Protein AF-A0A8J7KTR9-F1 (afdb_monomer_lite)

Organism: NCBI:txid619741

Secondary structure (DSSP, 8-state):
-EEEEES-TTS-EEEEEE-S-SSGGGT-TT--SSEEEEEEEE---TTS--GGGTEEEEEEEHHHHHHHHHHHHHHTTSSSEEEEEE-STT-EEEEEE-TTSBEEEEEEEEE-SSS-EEEEEE--SSS---BGGGHHHHHHHHHHHHHHHSPP----

Structure (mmCIF, N/CA/C/O backbone):
data_AF-A0A8J7KTR9-F1
#
_entry.id   AF-A0A8J7KTR9-F1
#
loop_
_atom_site.group_PDB
_atom_site.id
_atom_site.type_symbol
_atom_site.label_atom_id
_atom_site.label_alt_id
_atom_site.label_comp_id
_atom_site.label_asym_id
_atom_site.label_entity_id
_atom_site.label_seq_id
_atom_site.pdbx_PDB_ins_code
_atom_site.Cartn_x
_atom_site.Cartn_y
_atom_site.Cartn_z
_atom_site.occupancy
_atom_site.B_iso_or_equiv
_atom_site.auth_seq_id
_atom_site.auth_comp_id
_atom_site.auth_asym_id
_atom_site.auth_atom_id
_atom_site.pdbx_PDB_model_num
ATOM 1 N N . MET A 1 1 ? 7.631 -12.276 -7.255 1.00 67.62 1 MET A N 1
ATOM 2 C CA . MET A 1 1 ? 6.681 -11.212 -6.878 1.00 67.62 1 MET A CA 1
ATOM 3 C C . MET A 1 1 ? 5.933 -11.699 -5.660 1.00 67.62 1 MET A C 1
ATOM 5 O O . MET A 1 1 ? 5.382 -12.793 -5.713 1.00 67.62 1 MET A O 1
ATOM 9 N N . ARG A 1 2 ? 5.924 -10.912 -4.585 1.00 75.88 2 ARG A N 1
ATOM 10 C CA . ARG A 1 2 ? 5.206 -11.233 -3.352 1.00 75.88 2 ARG A CA 1
ATOM 11 C C . ARG A 1 2 ? 4.035 -10.277 -3.211 1.00 75.88 2 ARG A C 1
ATOM 13 O O . ARG A 1 2 ? 4.216 -9.064 -3.295 1.00 75.88 2 ARG A O 1
ATOM 20 N N . ARG A 1 3 ? 2.843 -10.839 -3.016 1.00 78.81 3 ARG A N 1
ATOM 21 C CA . ARG A 1 3 ? 1.599 -10.091 -2.821 1.00 78.81 3 ARG A CA 1
ATOM 22 C C . ARG A 1 3 ? 1.362 -9.889 -1.326 1.00 78.81 3 ARG A C 1
ATOM 24 O O . ARG A 1 3 ? 1.307 -10.856 -0.572 1.00 78.81 3 ARG A O 1
ATOM 31 N N . VAL A 1 4 ? 1.240 -8.636 -0.914 1.00 76.69 4 VAL A N 1
ATOM 32 C CA . VAL A 1 4 ? 0.762 -8.204 0.399 1.00 76.69 4 VAL A CA 1
ATOM 33 C C . VAL A 1 4 ? -0.675 -7.746 0.200 1.00 76.69 4 VAL A C 1
ATOM 35 O O . VAL A 1 4 ? -0.936 -6.807 -0.547 1.00 76.69 4 VAL A O 1
ATOM 38 N N . VAL A 1 5 ? -1.619 -8.450 0.809 1.00 74.25 5 VAL A N 1
ATOM 39 C CA . VAL A 1 5 ? -3.041 -8.138 0.665 1.00 74.25 5 VAL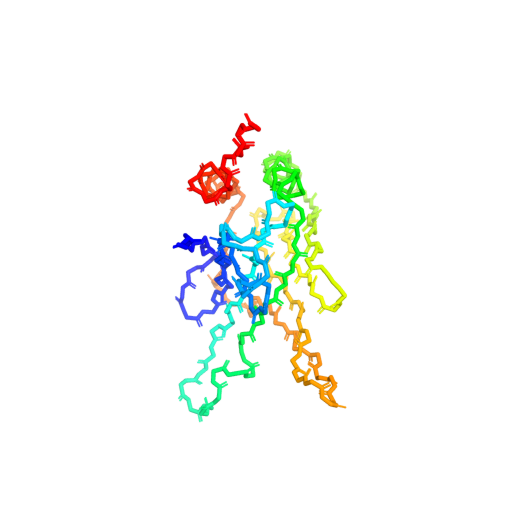 A CA 1
ATOM 40 C C . VAL A 1 5 ? -3.453 -7.213 1.800 1.00 74.25 5 VAL A C 1
ATOM 42 O O . VAL A 1 5 ? -3.297 -7.554 2.971 1.00 74.25 5 VAL A O 1
ATOM 45 N N . PHE A 1 6 ? -3.972 -6.044 1.446 1.00 68.50 6 PHE A N 1
ATOM 46 C CA . PHE A 1 6 ? -4.619 -5.142 2.383 1.00 68.50 6 PHE A CA 1
ATOM 47 C C . PHE A 1 6 ? -6.111 -5.499 2.419 1.00 68.50 6 PHE A C 1
ATOM 49 O O . PHE A 1 6 ? -6.853 -5.152 1.499 1.00 68.50 6 PHE A O 1
ATOM 56 N N . PHE A 1 7 ? -6.503 -6.182 3.504 1.00 65.75 7 PHE A N 1
ATOM 57 C CA . PHE A 1 7 ? -7.864 -6.636 3.853 1.00 65.75 7 PHE A CA 1
ATOM 58 C C . PHE A 1 7 ? -8.435 -7.773 2.987 1.00 65.75 7 PHE A C 1
ATOM 60 O O . PHE A 1 7 ? -8.054 -7.938 1.831 1.00 65.75 7 PHE A O 1
ATOM 67 N N . GLU A 1 8 ? -9.303 -8.608 3.571 1.00 50.78 8 GLU A N 1
ATOM 68 C CA . GLU A 1 8 ? -9.748 -9.862 2.945 1.00 50.78 8 GLU A CA 1
ATOM 69 C C . GLU A 1 8 ? -10.608 -9.656 1.672 1.00 50.78 8 GLU A C 1
ATOM 71 O O . GLU A 1 8 ? -11.410 -8.717 1.602 1.00 50.78 8 GLU A O 1
ATOM 76 N N . PRO A 1 9 ? -10.477 -10.551 0.670 1.00 51.34 9 PRO A N 1
ATOM 77 C CA . PRO A 1 9 ? -11.342 -10.610 -0.516 1.00 51.34 9 PRO A CA 1
ATOM 78 C C . PRO A 1 9 ? -12.835 -10.745 -0.154 1.00 51.34 9 PRO A C 1
ATOM 80 O O . PRO A 1 9 ? -13.148 -11.393 0.847 1.00 51.34 9 PRO A O 1
ATOM 83 N N . PRO A 1 10 ? -13.780 -10.202 -0.955 1.00 52.19 10 PRO A N 1
ATOM 84 C CA . PRO A 1 10 ? -13.618 -9.775 -2.349 1.00 52.19 10 PRO A CA 1
ATOM 85 C C . PRO A 1 10 ? -13.491 -8.249 -2.574 1.00 52.19 10 PRO A C 1
ATOM 87 O O . PRO A 1 10 ? -13.792 -7.755 -3.660 1.00 52.19 10 PRO A O 1
ATOM 90 N N . TYR A 1 11 ? -13.106 -7.474 -1.552 1.00 55.72 11 TYR A N 1
ATOM 91 C CA . TYR A 1 11 ? -13.073 -5.997 -1.606 1.00 55.72 11 TYR A CA 1
ATOM 92 C C . TYR A 1 11 ? -11.712 -5.398 -1.216 1.00 55.72 11 TYR A C 1
ATOM 94 O O . TYR A 1 11 ? -11.622 -4.220 -0.856 1.00 55.72 11 TYR A O 1
ATOM 102 N N . GLY A 1 12 ? -10.664 -6.222 -1.247 1.00 64.31 12 GLY A N 1
ATOM 103 C CA . GLY A 1 12 ? -9.321 -5.855 -0.812 1.00 64.31 12 GLY A CA 1
ATOM 104 C C . GLY A 1 12 ? -8.525 -5.075 -1.859 1.00 64.31 12 GLY A C 1
ATOM 105 O O . GLY A 1 12 ? -8.842 -5.062 -3.051 1.00 64.31 12 GLY A O 1
ATOM 106 N N . ILE A 1 13 ? -7.439 -4.456 -1.393 1.00 73.44 13 ILE A N 1
ATOM 107 C CA . ILE A 1 13 ? -6.397 -3.880 -2.248 1.00 73.44 13 ILE A CA 1
ATOM 108 C C . ILE A 1 13 ? -5.189 -4.815 -2.176 1.00 73.44 13 ILE A C 1
ATOM 110 O O . ILE A 1 13 ? -4.542 -4.955 -1.137 1.00 73.44 13 ILE A O 1
ATOM 114 N N . GLY A 1 14 ? -4.877 -5.492 -3.279 1.00 77.44 14 GLY A N 1
ATOM 115 C CA . GLY A 1 14 ? -3.675 -6.315 -3.370 1.00 77.44 14 GLY A CA 1
ATOM 116 C C . GLY A 1 14 ? -2.481 -5.461 -3.767 1.00 77.44 14 GLY A C 1
ATOM 117 O O . GLY A 1 14 ? -2.511 -4.890 -4.845 1.00 77.44 14 GLY A O 1
ATOM 118 N N . LEU A 1 15 ? -1.427 -5.407 -2.950 1.00 80.50 15 LEU A N 1
ATOM 119 C CA . LEU A 1 15 ? -0.157 -4.767 -3.298 1.00 80.50 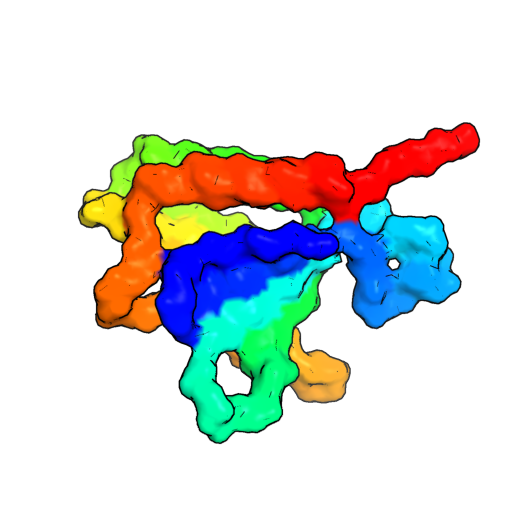15 LEU A CA 1
ATOM 120 C C . LEU A 1 15 ? 0.893 -5.834 -3.588 1.00 80.50 15 LEU A C 1
ATOM 122 O O . LEU A 1 15 ? 1.344 -6.537 -2.686 1.00 80.50 15 LEU A O 1
ATOM 126 N N . ALA A 1 16 ? 1.337 -5.943 -4.828 1.00 83.12 16 ALA A N 1
ATOM 127 C CA . ALA A 1 16 ? 2.438 -6.816 -5.180 1.00 83.12 16 ALA A CA 1
ATOM 128 C C . ALA A 1 16 ? 3.731 -6.029 -5.364 1.00 83.12 16 ALA A C 1
ATOM 130 O O . ALA A 1 16 ? 3.771 -5.048 -6.101 1.00 83.12 16 ALA A O 1
ATOM 131 N N . VAL A 1 17 ? 4.790 -6.486 -4.696 1.00 84.31 17 VAL A N 1
ATOM 132 C CA . VAL A 1 17 ? 6.124 -5.887 -4.774 1.00 84.31 17 VAL A CA 1
ATOM 133 C C . VAL A 1 17 ? 7.022 -6.815 -5.583 1.00 84.31 17 VAL A C 1
ATOM 135 O O . VAL A 1 17 ? 7.114 -8.017 -5.306 1.00 84.31 17 VAL A O 1
ATOM 138 N N . ALA A 1 18 ? 7.694 -6.265 -6.587 1.00 81.69 18 ALA A N 1
ATOM 139 C CA . ALA A 1 18 ? 8.666 -6.979 -7.403 1.00 81.69 18 ALA A CA 1
ATOM 140 C C . ALA A 1 18 ? 9.840 -6.073 -7.793 1.00 81.69 18 ALA A C 1
ATOM 142 O O . ALA A 1 18 ? 9.737 -4.847 -7.759 1.00 81.69 18 ALA A O 1
ATOM 143 N N . ALA A 1 19 ? 10.952 -6.695 -8.177 1.00 72.12 19 ALA A N 1
ATOM 144 C CA . ALA A 1 19 ? 11.969 -6.058 -9.006 1.00 72.12 19 ALA A CA 1
ATOM 145 C C . ALA A 1 19 ? 11.706 -6.376 -10.480 1.00 72.12 19 ALA A C 1
ATOM 147 O O . ALA A 1 19 ? 11.029 -7.358 -10.791 1.00 72.12 19 ALA A O 1
ATOM 148 N N . GLY A 1 20 ? 12.291 -5.590 -11.382 1.00 59.56 20 GLY A N 1
ATOM 149 C CA . GLY A 1 20 ?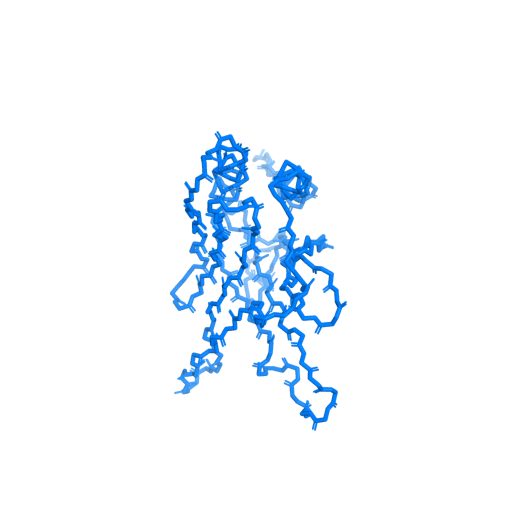 12.196 -5.853 -12.818 1.00 59.56 20 GLY A CA 1
ATOM 150 C C . GLY A 1 20 ? 11.088 -5.075 -13.507 1.00 59.56 20 GLY A C 1
ATOM 151 O O . GLY A 1 20 ? 10.143 -4.623 -12.884 1.00 59.56 20 GLY A O 1
ATOM 152 N N . SER A 1 21 ? 11.243 -4.876 -14.814 1.00 52.53 21 SER A N 1
ATOM 153 C CA . SER A 1 21 ? 10.629 -3.747 -15.497 1.00 52.53 21 SER A CA 1
ATOM 154 C C . SER A 1 21 ? 9.273 -4.027 -16.155 1.00 52.53 21 SER A C 1
ATOM 156 O O . SER A 1 21 ? 9.114 -5.067 -16.789 1.00 52.53 21 SER A O 1
ATOM 158 N N . GLY A 1 22 ? 8.406 -3.014 -16.234 1.00 49.56 22 GLY A N 1
ATOM 159 C CA . GLY A 1 22 ? 7.409 -2.933 -17.309 1.00 49.56 22 GLY A CA 1
ATOM 160 C C . GLY A 1 22 ? 7.989 -2.518 -18.679 1.00 49.56 22 GLY A C 1
ATOM 161 O O . GLY A 1 22 ? 7.326 -2.733 -19.688 1.00 49.56 22 GLY A O 1
ATOM 162 N N . ARG A 1 23 ? 9.207 -1.936 -18.741 1.00 44.94 23 ARG A N 1
ATOM 163 C CA . ARG A 1 23 ? 9.911 -1.523 -19.987 1.00 44.94 23 ARG A CA 1
ATOM 164 C C . ARG A 1 23 ? 11.464 -1.579 -19.959 1.00 44.94 23 ARG A C 1
ATOM 166 O O . ARG A 1 23 ? 12.049 -1.860 -20.994 1.00 44.94 23 ARG A O 1
ATOM 173 N N . SER A 1 24 ? 12.139 -1.361 -18.825 1.00 49.62 24 SER A N 1
ATOM 174 C CA . SER A 1 24 ? 13.617 -1.361 -18.668 1.00 49.62 24 SER A CA 1
ATOM 175 C C . SER A 1 24 ? 14.375 -2.713 -18.679 1.00 49.62 24 SER A C 1
ATOM 177 O O . SER A 1 24 ? 15.589 -2.716 -18.514 1.00 49.62 24 SER A O 1
ATOM 179 N N . TRP A 1 25 ? 13.736 -3.867 -18.891 1.00 43.84 25 TRP A N 1
ATOM 180 C CA . TRP A 1 25 ? 14.388 -5.190 -18.842 1.00 43.84 25 TRP A CA 1
ATOM 181 C C . TRP A 1 25 ? 15.287 -5.427 -20.053 1.00 43.84 25 TRP A C 1
ATOM 183 O O . TRP A 1 25 ? 16.276 -6.146 -19.949 1.00 43.84 25 TRP A O 1
ATOM 193 N N . MET A 1 26 ? 14.955 -4.793 -21.182 1.00 45.28 26 MET A N 1
ATOM 194 C CA . MET A 1 26 ? 15.782 -4.823 -22.387 1.00 45.28 26 MET A CA 1
ATOM 195 C C . MET A 1 26 ? 17.060 -3.987 -22.228 1.00 45.28 26 MET A C 1
ATOM 197 O O . MET A 1 26 ? 18.043 -4.263 -22.904 1.00 45.28 26 MET A O 1
ATOM 201 N N . GLU A 1 27 ? 17.067 -3.002 -21.323 1.00 52.81 27 GLU A N 1
ATOM 202 C CA . GLU A 1 27 ? 18.215 -2.113 -21.085 1.00 52.81 27 GLU A CA 1
ATOM 203 C C . GLU A 1 27 ? 19.012 -2.488 -19.822 1.00 52.81 27 GLU A C 1
ATOM 205 O O . GLU A 1 27 ? 20.188 -2.148 -19.714 1.00 52.81 27 GLU A O 1
ATOM 210 N N . GLN A 1 28 ? 18.400 -3.203 -18.868 1.00 55.62 28 GLN A N 1
ATOM 211 C CA . GLN A 1 28 ? 19.030 -3.639 -17.618 1.00 55.62 28 GLN A CA 1
ATOM 212 C C . GLN A 1 28 ? 18.697 -5.110 -17.310 1.00 55.62 28 GLN A C 1
ATOM 214 O O . GLN A 1 28 ? 17.662 -5.396 -16.689 1.00 55.62 28 GLN A O 1
ATOM 219 N N . PRO A 1 29 ? 19.574 -6.061 -17.689 1.00 51.19 29 PRO A N 1
ATOM 220 C CA . PRO A 1 29 ? 19.457 -7.444 -17.248 1.00 51.19 29 PRO A CA 1
ATOM 221 C C . PRO A 1 29 ? 19.634 -7.499 -15.721 1.00 51.19 29 PRO A C 1
ATOM 223 O O . PRO A 1 29 ? 20.734 -7.346 -15.201 1.00 51.19 29 PRO A O 1
ATOM 226 N N . GLY A 1 30 ? 18.519 -7.645 -14.998 1.00 56.84 30 GLY A N 1
ATOM 227 C CA . GLY A 1 30 ? 18.453 -7.576 -13.530 1.00 56.84 30 GLY A CA 1
ATOM 228 C C . GLY A 1 30 ? 17.340 -6.672 -12.983 1.00 56.84 30 GLY A C 1
ATOM 229 O O . GLY A 1 30 ? 16.983 -6.791 -11.811 1.00 56.84 30 GLY A O 1
ATOM 230 N N . GLY A 1 31 ? 16.737 -5.830 -13.831 1.00 63.19 31 GLY A N 1
ATOM 231 C CA . GLY A 1 31 ? 15.689 -4.890 -13.429 1.00 63.19 31 GLY A CA 1
ATOM 232 C C . GLY A 1 31 ? 16.225 -3.595 -12.823 1.00 63.19 31 GLY A C 1
ATOM 233 O O . GLY A 1 31 ? 17.424 -3.450 -12.623 1.00 63.19 31 GLY A O 1
ATOM 234 N N . ASP A 1 32 ? 15.322 -2.658 -12.519 1.00 69.06 32 ASP A N 1
ATOM 235 C CA . ASP A 1 32 ? 15.678 -1.392 -11.869 1.00 69.06 32 ASP A CA 1
ATOM 236 C C . ASP A 1 32 ? 16.168 -1.649 -10.420 1.00 69.06 32 ASP A C 1
ATOM 238 O O . ASP A 1 32 ? 15.379 -2.069 -9.565 1.00 69.06 32 ASP A O 1
ATOM 242 N N . PRO A 1 33 ? 17.456 -1.411 -10.096 1.00 72.00 33 PRO A N 1
ATOM 243 C CA . PRO A 1 33 ? 17.979 -1.639 -8.748 1.00 72.00 33 PRO A CA 1
ATOM 244 C C . PRO A 1 33 ? 17.556 -0.544 -7.756 1.00 72.00 33 PRO A C 1
ATOM 246 O O . PRO A 1 33 ? 17.747 -0.685 -6.544 1.00 72.00 33 PRO A O 1
ATOM 249 N N . VAL A 1 34 ? 17.012 0.566 -8.254 1.00 80.94 34 VAL A N 1
ATOM 250 C CA . VAL A 1 34 ? 16.655 1.760 -7.486 1.00 80.94 34 VAL A CA 1
ATOM 251 C C . VAL A 1 34 ? 15.191 1.718 -7.061 1.00 80.94 34 VAL A C 1
ATOM 253 O O . VAL A 1 34 ? 14.884 2.062 -5.911 1.00 80.94 34 VAL A O 1
ATOM 256 N N . HIS A 1 35 ? 14.306 1.258 -7.946 1.00 83.94 35 HIS A N 1
ATOM 257 C CA . HIS A 1 35 ? 12.867 1.231 -7.703 1.00 83.94 35 HIS A CA 1
ATOM 258 C C . HIS A 1 35 ? 12.305 -0.186 -7.576 1.00 83.94 35 HIS A C 1
ATOM 260 O O . HIS A 1 35 ? 12.681 -1.114 -8.285 1.00 83.94 35 HIS A O 1
ATOM 266 N N . ALA A 1 36 ? 11.359 -0.329 -6.659 1.00 84.19 36 ALA A N 1
ATOM 267 C CA . ALA A 1 36 ? 10.428 -1.432 -6.617 1.00 84.19 36 ALA A CA 1
ATOM 268 C C . ALA A 1 36 ? 9.236 -1.134 -7.525 1.00 84.19 36 ALA A C 1
ATOM 270 O O . ALA A 1 36 ? 8.782 0.008 -7.645 1.00 84.19 36 ALA A O 1
ATOM 271 N N . HIS A 1 37 ? 8.701 -2.195 -8.104 1.00 83.19 37 HIS A N 1
ATOM 272 C CA . HIS A 1 37 ? 7.495 -2.169 -8.904 1.00 83.19 37 HIS A CA 1
ATOM 273 C C . HIS A 1 37 ? 6.328 -2.548 -8.014 1.00 83.19 37 HIS A C 1
ATOM 275 O O . HIS A 1 37 ? 6.330 -3.631 -7.422 1.00 83.19 37 HIS A O 1
ATOM 281 N N . LEU A 1 38 ? 5.364 -1.640 -7.904 1.00 80.12 38 LEU A N 1
ATOM 282 C CA . LEU A 1 38 ? 4.151 -1.847 -7.133 1.00 80.12 38 LEU A CA 1
ATOM 283 C C . LEU A 1 38 ? 3.008 -2.110 -8.080 1.00 80.12 38 LEU A C 1
ATOM 285 O O . LEU A 1 38 ? 2.565 -1.204 -8.775 1.00 80.12 38 LEU A O 1
ATOM 289 N N . HIS A 1 39 ? 2.523 -3.338 -8.082 1.00 81.69 39 HIS A N 1
ATOM 290 C CA . HIS A 1 39 ? 1.260 -3.642 -8.719 1.00 81.69 39 HIS A CA 1
ATOM 291 C C . HIS A 1 39 ? 0.151 -3.514 -7.685 1.00 81.69 39 HIS A C 1
ATOM 293 O O . HIS A 1 39 ? 0.236 -4.132 -6.623 1.00 81.69 39 HIS A O 1
ATOM 299 N N . VAL A 1 40 ? -0.860 -2.709 -7.979 1.00 78.75 40 VAL A N 1
ATOM 300 C CA . VAL A 1 40 ? -2.093 -2.677 -7.200 1.00 78.75 40 VAL A CA 1
ATOM 301 C C . VAL A 1 40 ? -3.190 -3.325 -8.011 1.00 78.75 40 VAL A C 1
ATOM 303 O O . VAL A 1 40 ? -3.404 -2.939 -9.154 1.00 78.75 40 VAL A O 1
ATOM 306 N N . ASP A 1 41 ? -3.883 -4.269 -7.388 1.00 76.75 41 ASP A N 1
ATOM 307 C CA . ASP A 1 41 ? -5.119 -4.855 -7.888 1.00 76.75 41 ASP A CA 1
ATOM 308 C C . ASP A 1 41 ? -6.279 -4.431 -6.991 1.00 76.75 41 ASP A C 1
ATOM 310 O O . ASP A 1 41 ? -6.229 -4.616 -5.769 1.00 76.75 41 ASP A O 1
ATOM 314 N N . VAL A 1 42 ? -7.335 -3.911 -7.608 1.00 74.75 42 VAL A N 1
ATOM 315 C CA . VAL A 1 42 ? -8.618 -3.615 -6.975 1.00 74.75 42 VAL A CA 1
ATOM 316 C C . VAL A 1 42 ? -9.608 -4.688 -7.385 1.00 74.75 42 VAL A C 1
ATOM 318 O O . VAL A 1 42 ? -9.901 -4.885 -8.565 1.00 74.75 42 VAL A O 1
ATOM 321 N N . GLU A 1 43 ? -10.151 -5.388 -6.403 1.00 67.19 43 GLU A N 1
ATOM 322 C CA . GLU A 1 43 ? -11.161 -6.399 -6.669 1.00 67.19 43 GLU A CA 1
ATOM 323 C C . GLU A 1 43 ? -12.527 -5.753 -6.971 1.00 67.19 43 GLU A C 1
ATOM 325 O O . GLU A 1 43 ? -12.888 -4.702 -6.438 1.00 67.19 43 GLU A O 1
ATOM 330 N N . GLY A 1 44 ? -13.291 -6.347 -7.888 1.00 60.19 44 GLY A N 1
ATOM 331 C CA . GLY A 1 44 ? -14.603 -5.846 -8.292 1.00 60.19 44 GLY A CA 1
ATOM 332 C C . GLY A 1 44 ? -15.471 -6.965 -8.864 1.00 60.19 44 GLY A C 1
ATOM 333 O O . GLY A 1 44 ? -14.945 -8.024 -9.211 1.00 60.19 44 GLY A O 1
ATOM 334 N N . PRO A 1 45 ? -16.791 -6.755 -9.022 1.00 52.53 45 PRO A N 1
ATOM 335 C CA . PRO A 1 45 ? -17.694 -7.795 -9.507 1.00 52.53 45 PRO A CA 1
ATOM 336 C C . PRO A 1 45 ? -17.207 -8.340 -10.855 1.00 52.53 45 PRO A C 1
ATOM 338 O O . PRO A 1 45 ? -16.815 -7.566 -11.735 1.00 52.53 45 PRO A O 1
ATOM 341 N N . ALA A 1 46 ? -17.208 -9.667 -11.006 1.00 50.25 46 ALA A N 1
ATOM 342 C CA . ALA A 1 46 ? -16.659 -10.405 -12.153 1.00 50.25 46 ALA A CA 1
ATOM 343 C C . ALA A 1 46 ? -17.314 -10.066 -13.513 1.00 50.25 46 ALA A C 1
ATOM 345 O O . ALA A 1 46 ? -16.895 -10.566 -14.550 1.00 50.25 46 ALA A O 1
ATOM 346 N N . THR A 1 47 ? -18.338 -9.211 -13.517 1.00 47.59 47 THR A N 1
ATOM 347 C CA . THR A 1 47 ? -19.138 -8.821 -14.681 1.00 47.59 47 THR A CA 1
ATOM 348 C C . THR A 1 47 ? -18.540 -7.692 -15.528 1.00 47.59 47 THR A C 1
ATOM 350 O O . THR A 1 47 ? -19.094 -7.399 -16.583 1.00 47.59 47 THR A O 1
ATOM 353 N N . VAL A 1 48 ? -17.426 -7.061 -15.123 1.00 45.47 48 VAL A N 1
ATOM 354 C CA . VAL A 1 48 ? -16.727 -6.065 -15.965 1.00 45.47 48 VAL A CA 1
ATOM 355 C C . VAL A 1 48 ? -15.491 -6.719 -16.601 1.00 45.47 48 VAL A C 1
ATOM 357 O O . VAL A 1 48 ? -14.590 -7.103 -15.856 1.00 45.47 48 VAL A O 1
ATOM 360 N N . PRO A 1 49 ? -15.412 -6.846 -17.940 1.00 41.53 49 PRO A N 1
ATOM 361 C CA . PRO A 1 49 ? -14.413 -7.696 -18.600 1.00 41.53 49 PRO A CA 1
ATOM 362 C C . PRO A 1 49 ? -12.953 -7.210 -18.611 1.00 41.53 49 PRO A C 1
ATOM 364 O O . PRO A 1 49 ? -12.115 -7.889 -19.196 1.00 41.53 49 PRO A O 1
ATOM 367 N N . GLU A 1 50 ? -12.589 -6.073 -18.012 1.00 57.91 50 GLU A N 1
ATOM 368 C CA . GLU A 1 50 ? -11.237 -5.520 -18.187 1.00 57.91 50 GLU A CA 1
ATOM 369 C C . GLU A 1 50 ? -10.432 -5.448 -16.889 1.00 57.91 50 GLU A C 1
ATOM 371 O O . GLU A 1 50 ? -10.516 -4.489 -16.123 1.00 57.91 50 GLU A O 1
ATOM 376 N N . VAL A 1 51 ? -9.548 -6.436 -16.712 1.00 56.91 51 VAL A N 1
ATOM 377 C CA . VAL A 1 51 ? -8.454 -6.438 -15.721 1.00 56.91 51 VAL A CA 1
ATOM 378 C C . VAL A 1 51 ? -7.668 -5.116 -15.754 1.00 56.91 51 VAL A C 1
ATOM 380 O O . VAL A 1 51 ? -7.318 -4.578 -14.709 1.00 56.91 51 VAL A O 1
ATOM 383 N N . ARG A 1 52 ? -7.481 -4.523 -16.946 1.00 56.91 52 ARG A N 1
ATOM 384 C CA . ARG A 1 52 ? -6.756 -3.253 -17.138 1.00 56.91 52 ARG A CA 1
AT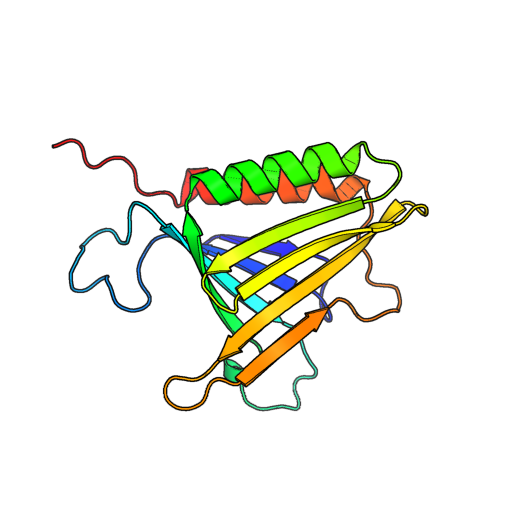OM 385 C C . ARG A 1 52 ? -7.371 -2.052 -16.417 1.00 56.91 52 ARG A C 1
ATOM 387 O O . ARG A 1 52 ? -6.625 -1.146 -16.072 1.00 56.91 52 ARG A O 1
ATOM 394 N N . LEU A 1 53 ? -8.685 -2.031 -16.181 1.00 64.00 53 LEU A N 1
ATOM 395 C CA . LEU A 1 53 ? -9.351 -0.919 -15.484 1.00 64.00 53 LEU A CA 1
ATOM 396 C C . LEU A 1 53 ? -9.242 -1.020 -13.957 1.00 64.00 53 LEU A C 1
ATOM 398 O O . LEU A 1 53 ? -9.663 -0.117 -13.241 1.00 64.00 53 LEU A O 1
ATOM 402 N N . ARG A 1 54 ? -8.736 -2.146 -13.452 1.00 71.62 54 ARG A N 1
ATOM 403 C CA . ARG A 1 54 ? -8.754 -2.502 -12.029 1.00 71.62 54 ARG A CA 1
ATOM 404 C C . ARG A 1 54 ? -7.370 -2.750 -11.456 1.00 71.62 54 ARG A C 1
ATOM 406 O O . ARG A 1 54 ? -7.251 -3.063 -10.278 1.00 71.62 54 ARG A O 1
ATOM 413 N N . SER A 1 55 ? -6.339 -2.597 -12.276 1.00 76.94 55 SER A N 1
ATOM 414 C CA . SER A 1 55 ? -4.963 -2.804 -11.867 1.00 76.94 55 SER A CA 1
ATOM 415 C C . SER A 1 55 ? -4.073 -1.678 -12.369 1.00 76.94 55 SER A C 1
ATOM 417 O O . SER A 1 55 ? -4.215 -1.250 -13.516 1.00 76.94 55 SER A O 1
ATOM 419 N N . GLY A 1 56 ? -3.121 -1.252 -11.550 1.00 79.38 56 GLY A N 1
ATOM 420 C CA . GLY A 1 56 ? -2.138 -0.232 -11.898 1.00 79.38 56 GLY A CA 1
ATOM 421 C C . GLY A 1 56 ? -0.739 -0.654 -11.486 1.00 79.38 56 GLY A C 1
ATOM 422 O O . GLY A 1 56 ? -0.568 -1.429 -10.546 1.00 79.38 56 GLY A O 1
ATOM 423 N N . THR A 1 57 ? 0.273 -0.125 -12.173 1.00 82.38 57 THR A N 1
ATOM 424 C CA . THR A 1 57 ? 1.674 -0.336 -11.792 1.00 82.38 57 THR A CA 1
ATOM 425 C C . THR A 1 57 ? 2.345 0.999 -11.514 1.00 82.38 57 THR A C 1
ATOM 427 O O . THR A 1 57 ? 2.477 1.828 -12.412 1.00 82.38 57 THR A O 1
ATOM 430 N N . GLY A 1 58 ? 2.778 1.179 -10.270 1.00 83.12 58 GLY A N 1
ATOM 431 C CA . GLY A 1 58 ? 3.572 2.306 -9.804 1.00 83.12 58 GLY A CA 1
ATOM 432 C C . GLY A 1 58 ? 5.034 1.927 -9.574 1.00 83.12 58 GLY A C 1
ATOM 433 O O . GLY A 1 58 ? 5.397 0.750 -9.487 1.00 83.12 58 GLY A O 1
ATOM 434 N N . PHE A 1 59 ? 5.878 2.944 -9.442 1.00 85.62 59 PHE A N 1
ATOM 435 C CA . PHE A 1 59 ? 7.310 2.819 -9.190 1.00 85.62 59 PHE A CA 1
ATOM 436 C C . PHE A 1 59 ? 7.663 3.594 -7.927 1.00 85.62 59 PHE A C 1
ATOM 438 O O . PHE A 1 59 ? 7.386 4.785 -7.810 1.00 85.62 59 PHE A O 1
ATOM 445 N N . VAL A 1 60 ? 8.296 2.924 -6.974 1.00 87.94 60 VAL A N 1
ATOM 446 C CA . VAL A 1 60 ? 8.651 3.509 -5.678 1.00 87.94 60 VAL A CA 1
ATOM 447 C C . VAL A 1 60 ? 10.085 3.159 -5.342 1.00 87.94 60 VAL A C 1
ATOM 449 O O . VAL A 1 60 ? 10.545 2.079 -5.693 1.00 87.94 60 VAL A O 1
ATOM 452 N N . ARG A 1 61 ? 10.836 4.012 -4.646 1.00 88.75 61 ARG A N 1
ATOM 453 C CA . ARG A 1 61 ? 12.198 3.621 -4.259 1.00 88.75 61 ARG A CA 1
ATOM 454 C C . ARG A 1 61 ? 12.148 2.543 -3.179 1.00 88.75 61 ARG A C 1
ATOM 456 O O . ARG A 1 61 ? 11.333 2.610 -2.260 1.00 88.75 61 ARG A O 1
ATOM 463 N N . TRP A 1 62 ? 13.080 1.591 -3.211 1.00 89.06 62 TRP A N 1
ATOM 464 C CA . TRP A 1 62 ? 13.173 0.553 -2.171 1.00 89.06 62 TRP A CA 1
ATOM 465 C C . TRP A 1 62 ? 13.204 1.101 -0.725 1.00 89.06 62 TRP A C 1
ATOM 467 O O . TRP A 1 62 ? 12.551 0.518 0.145 1.00 89.06 62 TRP A O 1
ATOM 477 N N . PRO A 1 63 ? 13.917 2.208 -0.413 1.00 91.94 63 PRO A N 1
ATOM 478 C CA . PRO A 1 63 ? 13.878 2.804 0.922 1.00 91.94 63 PRO A CA 1
ATOM 479 C C . PRO A 1 63 ? 12.495 3.329 1.321 1.00 91.94 63 PRO A C 1
ATOM 481 O O . PRO A 1 63 ? 12.159 3.276 2.501 1.00 91.94 63 PRO A O 1
ATOM 484 N N . ASP A 1 64 ? 11.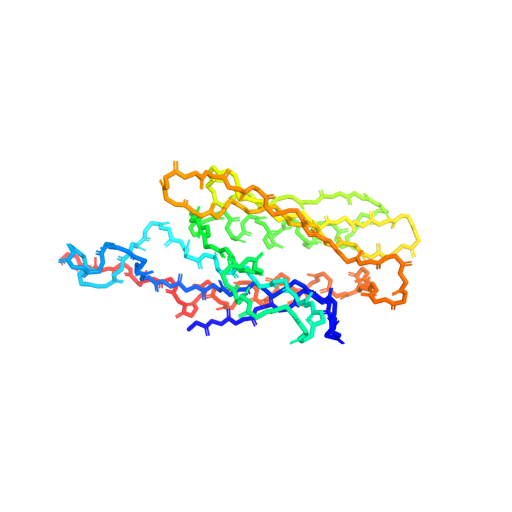684 3.790 0.370 1.00 92.81 64 ASP A N 1
ATOM 485 C CA . ASP A 1 64 ? 10.354 4.344 0.645 1.00 92.81 64 ASP A CA 1
ATOM 486 C C . ASP A 1 64 ? 9.373 3.264 1.088 1.00 92.81 64 ASP A C 1
ATOM 488 O O . ASP A 1 64 ? 8.597 3.496 2.010 1.00 92.81 64 ASP A O 1
ATOM 492 N N . LEU A 1 65 ? 9.500 2.041 0.564 1.00 91.56 65 LEU A N 1
ATOM 493 C CA . LEU A 1 65 ? 8.749 0.891 1.077 1.00 91.56 65 LEU A CA 1
ATOM 494 C C . LEU A 1 65 ? 9.094 0.554 2.526 1.00 91.56 65 LEU A C 1
ATOM 496 O O . LEU A 1 65 ? 8.207 0.251 3.322 1.00 91.56 65 LEU A O 1
ATOM 500 N N . ASN A 1 66 ? 10.372 0.643 2.900 1.00 94.56 66 ASN A N 1
ATOM 501 C CA . ASN A 1 66 ? 10.776 0.439 4.291 1.00 94.56 66 ASN A CA 1
ATOM 502 C C . ASN A 1 66 ? 10.290 1.576 5.199 1.00 94.56 66 ASN A C 1
ATOM 504 O O . ASN A 1 66 ? 9.879 1.315 6.331 1.00 94.56 66 ASN A O 1
ATOM 508 N N . ARG A 1 67 ? 10.309 2.825 4.709 1.00 96.31 67 ARG A N 1
ATOM 509 C CA . ARG A 1 67 ? 9.745 3.977 5.428 1.00 96.31 67 ARG A CA 1
ATOM 510 C C . ARG A 1 67 ? 8.246 3.811 5.644 1.00 96.31 67 ARG A C 1
ATOM 512 O O . ARG A 1 67 ? 7.779 4.024 6.757 1.00 96.31 67 ARG A O 1
ATOM 519 N N . PHE A 1 68 ? 7.523 3.368 4.623 1.00 95.50 68 PHE A N 1
ATOM 520 C CA . PHE A 1 68 ? 6.096 3.093 4.706 1.00 95.50 68 PHE A CA 1
ATOM 521 C C . PHE A 1 68 ? 5.783 1.953 5.682 1.00 95.50 68 PHE A C 1
ATOM 523 O O . PHE A 1 68 ? 4.949 2.126 6.565 1.00 95.50 68 PHE A O 1
ATOM 530 N N . ALA A 1 69 ? 6.523 0.839 5.629 1.00 95.56 69 ALA A N 1
ATOM 531 C CA . ALA A 1 69 ? 6.396 -0.238 6.613 1.00 95.56 69 ALA A CA 1
ATOM 532 C C . ALA A 1 69 ? 6.633 0.254 8.055 1.00 95.56 69 ALA A C 1
ATOM 534 O O . ALA A 1 69 ? 5.877 -0.079 8.962 1.00 95.56 69 ALA A O 1
ATOM 535 N N . ALA A 1 70 ? 7.648 1.095 8.278 1.00 97.25 70 ALA A N 1
ATOM 536 C CA . ALA A 1 70 ? 7.879 1.707 9.587 1.00 97.25 70 ALA A CA 1
ATOM 537 C C . ALA A 1 70 ? 6.759 2.686 9.994 1.00 97.25 70 ALA A C 1
ATOM 539 O O . ALA A 1 70 ? 6.440 2.802 11.176 1.00 97.25 70 ALA A O 1
ATOM 540 N N . ALA A 1 71 ? 6.156 3.397 9.039 1.00 97.44 71 ALA A N 1
ATOM 541 C CA . ALA A 1 71 ? 5.031 4.288 9.299 1.00 97.44 71 ALA A CA 1
ATOM 542 C C . ALA A 1 71 ? 3.775 3.506 9.715 1.00 97.44 71 ALA A C 1
ATOM 544 O O . ALA A 1 71 ? 3.103 3.918 10.656 1.00 97.44 71 ALA A O 1
ATOM 545 N N . LEU A 1 72 ? 3.503 2.352 9.093 1.00 95.50 72 LEU A N 1
ATOM 546 C CA . LEU A 1 72 ? 2.410 1.450 9.487 1.00 95.50 72 LEU A CA 1
ATOM 547 C C . LEU A 1 72 ? 2.556 0.971 10.940 1.00 95.50 72 LEU A C 1
ATOM 549 O O . LEU A 1 72 ? 1.588 0.983 11.694 1.00 95.50 72 LEU A O 1
ATOM 553 N N . GLU A 1 73 ? 3.766 0.624 11.381 1.00 96.50 73 GLU A N 1
ATOM 554 C CA . GLU A 1 73 ? 4.003 0.251 12.785 1.00 96.50 73 GLU A CA 1
ATOM 555 C C . GLU A 1 73 ? 3.809 1.410 13.761 1.00 96.50 73 GLU A C 1
ATOM 557 O O . GLU A 1 73 ? 3.327 1.210 14.876 1.00 96.50 73 GLU A O 1
ATOM 562 N N . LYS A 1 74 ? 4.195 2.628 13.365 1.00 96.88 74 LYS A N 1
ATOM 563 C CA . LYS A 1 74 ? 3.915 3.824 14.168 1.00 96.88 74 LYS A CA 1
ATOM 564 C C . LYS A 1 74 ? 2.413 4.069 14.255 1.00 96.88 74 LYS A C 1
ATOM 566 O O . LYS A 1 74 ? 1.915 4.342 15.344 1.00 96.88 74 LYS A O 1
ATOM 571 N N . LEU A 1 75 ? 1.699 3.910 13.140 1.00 96.25 75 LEU A N 1
ATOM 572 C CA . LEU A 1 75 ? 0.245 4.026 13.085 1.00 96.25 75 LEU A CA 1
ATOM 573 C C . LEU A 1 75 ? -0.432 3.008 14.012 1.00 96.25 75 LEU A C 1
ATOM 575 O O . LEU A 1 75 ? -1.397 3.354 14.681 1.00 96.25 75 LEU A O 1
ATOM 579 N N . ALA A 1 76 ? 0.128 1.802 14.151 1.00 94.56 76 ALA A N 1
ATOM 580 C CA . ALA A 1 76 ? -0.380 0.773 15.063 1.00 94.56 76 ALA A CA 1
ATOM 581 C C . ALA A 1 76 ? -0.386 1.192 16.542 1.00 94.56 76 ALA A C 1
ATOM 583 O O . ALA A 1 76 ? -1.072 0.576 17.350 1.00 94.56 76 ALA A O 1
ATOM 584 N N . ARG A 1 77 ? 0.375 2.228 16.908 1.00 95.75 77 ARG A N 1
ATOM 585 C CA . ARG A 1 77 ? 0.452 2.770 18.274 1.00 95.75 77 ARG A CA 1
ATOM 586 C C . ARG A 1 77 ? -0.316 4.080 18.438 1.00 95.75 77 ARG A C 1
ATOM 588 O O . ARG A 1 77 ? -0.358 4.618 19.539 1.00 95.75 77 ARG A O 1
ATOM 595 N N . ALA A 1 78 ? -0.872 4.613 17.354 1.00 95.12 78 ALA A N 1
ATOM 596 C CA . ALA A 1 78 ? -1.644 5.841 17.377 1.00 95.12 78 ALA A CA 1
ATOM 597 C C . ALA A 1 78 ? -3.102 5.563 17.772 1.00 95.12 78 ALA A C 1
ATOM 599 O O . ALA A 1 78 ? -3.641 4.474 17.551 1.00 95.12 78 ALA A O 1
ATOM 600 N N . GLU A 1 79 ? -3.758 6.580 18.324 1.00 92.94 79 GLU A N 1
ATOM 601 C CA . GLU A 1 79 ? -5.202 6.548 18.559 1.00 92.94 79 GLU A CA 1
ATOM 602 C C . GLU A 1 79 ? -5.959 6.531 17.222 1.00 92.94 79 GLU A C 1
ATOM 604 O O . GLU A 1 79 ? -6.817 5.678 17.004 1.00 92.94 79 GLU A O 1
ATOM 609 N N . GLN A 1 80 ? -5.554 7.408 16.299 1.00 94.94 80 GLN A N 1
ATOM 610 C CA . GLN A 1 80 ? -6.028 7.517 14.920 1.00 94.94 80 GLN A CA 1
ATOM 611 C C . GLN A 1 80 ? -4.961 8.193 14.042 1.00 94.94 80 GLN A C 1
ATOM 613 O O . GLN A 1 80 ? -4.025 8.805 14.560 1.00 94.94 80 GLN A O 1
ATOM 618 N N . GLY A 1 81 ? -5.099 8.114 12.718 1.00 96.00 81 GLY A N 1
ATOM 619 C CA . GLY A 1 81 ? -4.207 8.791 11.771 1.00 96.00 81 GLY A CA 1
ATOM 620 C C . GLY A 1 81 ? -4.164 8.109 10.410 1.00 96.00 81 GLY A C 1
ATOM 621 O O . GLY A 1 81 ? -4.893 7.154 10.169 1.00 96.00 81 GLY A O 1
ATOM 622 N N . SER A 1 82 ? -3.287 8.560 9.519 1.00 95.50 82 SER A N 1
ATOM 623 C CA . SER A 1 82 ? -3.104 7.948 8.202 1.00 95.50 82 SER A CA 1
ATOM 624 C C . SER A 1 82 ? -1.639 7.895 7.795 1.00 95.50 82 SER A C 1
ATOM 626 O O . SER A 1 82 ? -0.822 8.699 8.243 1.00 95.50 82 SER A O 1
ATOM 628 N N . VAL A 1 83 ? -1.312 6.953 6.915 1.00 96.19 83 VAL A N 1
ATOM 629 C CA . VAL A 1 83 ? -0.013 6.861 6.247 1.00 96.19 83 VAL A CA 1
ATOM 630 C C . VAL A 1 83 ? -0.223 6.692 4.752 1.00 96.19 83 VAL A C 1
ATOM 632 O O . VAL A 1 83 ? -1.104 5.947 4.334 1.00 96.19 83 VAL A O 1
ATOM 635 N N . GLU A 1 84 ? 0.593 7.371 3.957 1.00 94.44 84 GLU A N 1
ATOM 636 C CA . GLU A 1 84 ? 0.510 7.358 2.498 1.00 94.44 84 GLU A CA 1
ATOM 637 C C . GLU A 1 84 ? 1.813 6.831 1.888 1.00 94.44 84 GLU A C 1
ATOM 639 O O . GLU A 1 84 ? 2.912 7.082 2.394 1.00 94.44 84 GLU A O 1
ATOM 644 N N . LEU A 1 85 ? 1.672 6.104 0.785 1.00 92.94 85 LEU A N 1
ATOM 645 C CA . LEU A 1 85 ? 2.734 5.663 -0.101 1.00 92.94 85 LEU A CA 1
ATOM 646 C C . LEU A 1 85 ? 2.456 6.186 -1.511 1.00 92.94 85 LEU A C 1
ATOM 648 O O . LEU A 1 85 ? 1.551 5.698 -2.184 1.00 92.94 85 LEU A O 1
ATOM 652 N N . ALA A 1 86 ? 3.272 7.125 -1.980 1.00 91.25 86 ALA A N 1
ATOM 653 C CA . ALA A 1 86 ? 3.274 7.549 -3.376 1.00 91.25 86 ALA A CA 1
ATOM 654 C C . ALA A 1 86 ? 4.236 6.666 -4.189 1.00 91.25 86 ALA A C 1
ATOM 656 O O . ALA A 1 86 ? 5.409 6.532 -3.831 1.00 91.25 86 ALA A O 1
ATOM 657 N N . ALA A 1 87 ? 3.758 6.080 -5.289 1.00 85.06 87 ALA A N 1
ATOM 658 C CA . ALA A 1 87 ? 4.552 5.219 -6.172 1.00 85.06 87 ALA A CA 1
ATOM 659 C C . ALA A 1 87 ? 4.592 5.773 -7.603 1.00 85.06 87 ALA A C 1
ATOM 661 O O . ALA A 1 87 ? 4.286 5.088 -8.579 1.00 85.06 87 ALA A O 1
ATOM 662 N N . GLY A 1 88 ? 4.980 7.041 -7.710 1.00 81.69 88 GLY A N 1
ATOM 663 C CA . GLY A 1 88 ? 5.051 7.779 -8.966 1.00 81.69 88 GLY A CA 1
ATOM 664 C C . GLY A 1 88 ? 3.815 8.648 -9.226 1.00 81.69 88 GLY A C 1
ATOM 665 O O . GLY A 1 88 ? 2.876 8.660 -8.428 1.00 81.69 88 GLY A O 1
ATOM 666 N N . PRO A 1 89 ? 3.827 9.430 -10.319 1.00 75.81 89 PRO A N 1
ATOM 667 C CA . PRO A 1 89 ? 2.737 10.341 -10.648 1.00 75.81 89 PRO A CA 1
ATOM 668 C C . PRO A 1 89 ? 1.412 9.595 -10.805 1.00 75.81 89 PRO A C 1
ATOM 670 O O . PRO A 1 89 ? 1.337 8.604 -11.528 1.00 75.81 89 PRO A O 1
ATOM 673 N N . GLY A 1 90 ? 0.377 10.081 -10.122 1.00 77.25 90 GLY A N 1
ATOM 674 C CA . GLY A 1 90 ? -0.964 9.509 -10.205 1.00 77.25 90 GLY A CA 1
ATOM 675 C C . GLY A 1 90 ? -1.121 8.141 -9.545 1.00 77.25 90 GLY A C 1
ATOM 676 O O . GLY A 1 90 ? -2.180 7.558 -9.720 1.00 77.25 90 GLY A O 1
ATOM 677 N N . PHE A 1 91 ? -0.122 7.631 -8.806 1.00 86.38 91 PHE A N 1
ATOM 678 C CA . PHE A 1 91 ? -0.226 6.389 -8.034 1.00 86.38 91 PHE A CA 1
ATOM 679 C C . PHE A 1 91 ? -0.015 6.643 -6.538 1.00 86.38 91 PHE A C 1
ATOM 681 O O . PHE A 1 91 ? 1.091 6.989 -6.108 1.00 86.38 91 PHE A O 1
ATOM 688 N N . SER A 1 92 ? -1.035 6.372 -5.726 1.00 90.25 92 SER A N 1
ATOM 689 C CA . SER A 1 92 ? -0.955 6.427 -4.265 1.00 90.25 92 SER A CA 1
ATOM 690 C C . SER A 1 92 ? -1.686 5.266 -3.589 1.00 90.25 92 SER A C 1
ATOM 692 O O . SER A 1 92 ? -2.634 4.693 -4.129 1.00 90.25 92 SER A O 1
ATOM 694 N N . LEU A 1 93 ? -1.230 4.917 -2.386 1.00 90.12 93 LEU A N 1
ATOM 695 C CA . LEU A 1 93 ? -1.893 4.012 -1.451 1.00 90.12 93 LEU A CA 1
ATOM 696 C C . LEU A 1 93 ? -1.882 4.650 -0.061 1.00 90.12 93 LEU A C 1
ATOM 698 O O . LEU A 1 93 ? -0.816 4.913 0.492 1.00 90.12 93 LEU A O 1
ATOM 702 N N . THR A 1 94 ? -3.054 4.834 0.526 1.00 91.62 94 THR A N 1
ATOM 703 C CA . THR A 1 94 ? -3.245 5.403 1.858 1.00 91.62 94 THR A CA 1
ATOM 704 C C . THR A 1 94 ? -3.874 4.369 2.775 1.00 91.62 94 THR A C 1
ATOM 706 O O . THR A 1 94 ? -4.852 3.725 2.407 1.00 91.62 94 THR A O 1
ATOM 709 N N . VAL A 1 95 ? -3.336 4.227 3.986 1.00 91.44 95 VAL A N 1
ATOM 710 C CA . VAL A 1 95 ? -3.931 3.444 5.076 1.00 91.44 95 VAL A CA 1
ATOM 711 C C . VAL A 1 95 ? -4.342 4.400 6.189 1.00 91.44 95 VAL A C 1
ATOM 713 O O . VAL A 1 95 ? -3.510 5.123 6.729 1.00 91.44 95 VAL A O 1
ATOM 716 N N . LEU A 1 96 ? -5.626 4.400 6.529 1.00 92.25 96 LEU A N 1
ATOM 717 C CA . LEU A 1 96 ? -6.252 5.226 7.557 1.00 92.25 96 LEU A CA 1
ATOM 718 C C . LEU A 1 96 ? -6.627 4.354 8.759 1.00 92.25 96 LEU A C 1
ATOM 720 O O . LEU A 1 96 ? -7.337 3.368 8.597 1.00 92.25 96 LEU A O 1
ATOM 724 N N . LEU A 1 97 ? -6.206 4.751 9.957 1.00 92.94 97 LEU A N 1
ATOM 725 C CA . LEU A 1 97 ? -6.670 4.240 11.244 1.00 92.94 97 LEU A CA 1
ATOM 726 C C . LEU A 1 97 ? -7.677 5.216 11.850 1.00 92.94 97 LEU A C 1
ATOM 728 O O . LEU A 1 97 ? -7.384 6.396 12.048 1.00 92.94 97 LEU A O 1
ATOM 732 N N . ARG A 1 98 ? -8.855 4.702 12.182 1.00 90.81 98 ARG A N 1
ATOM 733 C CA . ARG A 1 98 ? -9.924 5.437 12.858 1.00 90.81 98 ARG A CA 1
ATOM 734 C C . ARG A 1 98 ? -9.793 5.320 14.378 1.00 90.81 98 ARG A C 1
ATOM 736 O O . ARG A 1 98 ? -9.196 4.370 14.880 1.00 90.81 98 ARG A O 1
ATOM 743 N N . ALA A 1 99 ? -10.436 6.238 15.101 1.00 90.94 99 ALA A N 1
ATOM 744 C CA . ALA A 1 99 ? -10.482 6.226 16.567 1.00 90.94 99 ALA A CA 1
ATOM 745 C C . ALA A 1 99 ? -11.075 4.929 17.159 1.00 90.94 99 ALA A C 1
ATOM 747 O O . ALA A 1 99 ? -10.682 4.508 18.242 1.00 90.94 99 ALA A O 1
ATOM 748 N N . ASP A 1 100 ? -11.978 4.258 16.433 1.00 89.94 100 ASP A N 1
ATOM 749 C CA . ASP A 1 100 ? -12.568 2.971 16.830 1.00 89.94 100 ASP A CA 1
ATOM 750 C C . ASP A 1 100 ? -11.635 1.760 16.606 1.00 89.94 100 ASP A C 1
ATOM 752 O O . ASP A 1 100 ? -12.036 0.621 16.838 1.00 89.94 100 ASP A O 1
ATOM 756 N N . GLY A 1 101 ? -10.395 1.983 16.151 1.00 89.00 101 GLY A N 1
ATOM 757 C CA . GLY A 1 101 ? -9.407 0.935 15.888 1.00 89.00 101 GLY A CA 1
ATOM 758 C C . GLY A 1 101 ? -9.533 0.265 14.516 1.00 89.00 101 GLY A C 1
ATOM 759 O O . GLY A 1 101 ? -8.705 -0.588 14.185 1.00 89.00 101 GLY A O 1
ATOM 760 N N . ARG A 1 102 ? -10.530 0.638 13.700 1.00 89.31 102 ARG A N 1
ATOM 761 C CA . ARG A 1 102 ? -10.721 0.089 12.351 1.00 89.31 102 ARG A CA 1
ATOM 762 C C . ARG A 1 102 ? -9.825 0.782 11.334 1.00 89.31 102 ARG A C 1
ATOM 764 O O . ARG A 1 102 ? -9.596 1.993 11.397 1.00 89.31 102 ARG A O 1
ATOM 771 N N . LEU A 1 103 ? -9.361 0.008 10.361 1.00 88.00 103 LEU A N 1
ATOM 772 C CA . LEU A 1 103 ? -8.530 0.471 9.262 1.00 88.00 103 LEU A CA 1
ATOM 773 C C . LEU A 1 103 ? -9.322 0.594 7.965 1.00 88.00 103 LEU A C 1
ATOM 775 O O . LEU A 1 103 ? -10.223 -0.192 7.695 1.00 88.00 103 LEU A O 1
ATOM 779 N N . ARG A 1 104 ? -8.915 1.531 7.117 1.00 86.62 104 ARG A N 1
ATOM 780 C CA . ARG A 1 104 ? -9.366 1.675 5.730 1.00 86.62 104 ARG A CA 1
ATOM 781 C C . ARG A 1 104 ? -8.144 1.819 4.834 1.00 86.62 104 ARG A C 1
ATOM 783 O O . ARG A 1 104 ? -7.205 2.510 5.217 1.00 86.62 104 ARG A O 1
ATOM 790 N N . ALA A 1 105 ? -8.162 1.207 3.652 1.00 86.25 105 ALA A N 1
ATOM 791 C CA . ALA A 1 105 ? -7.186 1.509 2.607 1.00 86.25 105 ALA A CA 1
ATOM 792 C C . ALA A 1 105 ? -7.875 2.148 1.408 1.00 86.25 105 ALA A C 1
ATOM 794 O O . ALA A 1 105 ? -9.002 1.794 1.050 1.00 86.25 105 ALA A O 1
ATOM 795 N N . GLU A 1 106 ? -7.171 3.094 0.808 1.00 86.88 106 GLU A N 1
ATOM 796 C CA . GLU A 1 106 ? -7.572 3.840 -0.374 1.00 86.88 106 GLU A CA 1
ATOM 797 C C . GLU A 1 106 ? -6.391 3.867 -1.336 1.00 86.88 106 GLU A C 1
ATOM 799 O O . GLU A 1 106 ? -5.245 3.985 -0.916 1.00 86.88 106 GLU A O 1
ATOM 804 N N . THR A 1 107 ? -6.645 3.744 -2.628 1.00 86.00 107 THR A N 1
ATOM 805 C CA . THR A 1 107 ? -5.621 3.813 -3.661 1.00 86.00 107 THR A CA 1
ATOM 806 C C . THR A 1 107 ? -6.143 4.598 -4.846 1.00 86.00 107 THR A C 1
ATOM 808 O O . THR A 1 107 ? -7.327 4.534 -5.173 1.00 86.00 107 THR A O 1
ATOM 811 N N . THR A 1 108 ? -5.259 5.352 -5.483 1.00 86.69 108 THR A N 1
ATOM 812 C CA . THR A 1 108 ? -5.520 5.955 -6.789 1.00 86.69 108 THR A CA 1
ATOM 813 C C . THR A 1 108 ? -4.405 5.538 -7.728 1.00 86.69 108 THR A C 1
ATOM 815 O O . THR A 1 108 ? -3.250 5.554 -7.314 1.00 86.69 108 THR A O 1
ATOM 818 N N . PHE A 1 109 ? -4.724 5.147 -8.959 1.00 83.75 109 PHE A N 1
ATOM 819 C CA . PHE A 1 109 ? -3.730 4.876 -9.997 1.00 83.75 109 PHE A CA 1
ATOM 820 C C . PHE A 1 109 ? -4.229 5.304 -11.379 1.00 83.75 109 PHE A C 1
ATOM 822 O O . PHE A 1 109 ? -5.390 5.092 -11.727 1.00 83.75 109 PHE A O 1
ATOM 829 N N . GLY A 1 110 ? -3.339 5.884 -12.181 1.00 79.88 110 GLY A N 1
ATOM 830 C CA . GLY A 1 110 ? -3.607 6.200 -13.582 1.00 79.88 110 GLY A CA 1
ATOM 831 C C . GLY A 1 110 ? -3.474 4.973 -14.491 1.00 79.88 110 GLY A C 1
ATOM 832 O O . GLY A 1 110 ? -2.555 4.165 -14.333 1.00 79.88 110 GLY A O 1
ATOM 833 N N . ILE A 1 111 ? -4.358 4.855 -15.480 1.00 74.88 111 ILE A N 1
ATOM 834 C CA . ILE A 1 111 ? -4.287 3.858 -16.556 1.00 74.88 111 ILE A CA 1
ATOM 835 C C . ILE A 1 111 ? -4.340 4.530 -17.932 1.00 74.88 111 ILE A C 1
ATOM 837 O O . ILE A 1 111 ? -4.969 5.572 -18.107 1.00 74.88 111 ILE A O 1
ATOM 841 N N . GLY A 1 112 ? -3.709 3.896 -18.925 1.00 66.25 112 GLY A N 1
ATOM 842 C CA . GLY A 1 112 ? -3.679 4.370 -20.312 1.00 66.25 112 GLY A CA 1
ATOM 843 C C . GLY A 1 112 ? -2.396 5.121 -20.692 1.00 66.25 112 GLY A C 1
ATOM 844 O O . GLY A 1 112 ? -1.705 5.687 -19.853 1.00 66.25 112 GLY A O 1
ATOM 845 N N . HIS A 1 113 ? -2.045 5.069 -21.983 1.00 62.47 113 HIS A N 1
ATOM 846 C CA . HIS A 1 113 ? -0.817 5.674 -22.529 1.00 62.47 113 HIS A CA 1
ATOM 847 C C . HIS A 1 113 ? -1.054 6.997 -23.273 1.00 62.47 113 HIS A C 1
ATOM 849 O O . HIS A 1 113 ? -0.183 7.859 -23.262 1.00 62.47 113 HIS A O 1
ATOM 855 N N . HIS A 1 114 ? -2.202 7.142 -23.944 1.00 62.59 114 HIS A N 1
ATOM 856 C CA . HIS A 1 114 ? -2.543 8.322 -24.758 1.00 62.59 114 HIS A CA 1
ATOM 857 C C . HIS A 1 114 ? -3.636 9.192 -24.125 1.00 62.59 114 HIS A C 1
ATOM 859 O O . HIS A 1 114 ? -3.681 10.393 -24.364 1.00 62.59 114 HIS A O 1
ATOM 865 N N . VAL A 1 115 ? -4.491 8.588 -23.300 1.00 66.44 115 VAL A N 1
ATOM 866 C CA . VAL A 1 115 ? -5.451 9.256 -22.420 1.00 66.44 115 VAL A CA 1
ATOM 867 C C . VAL A 1 115 ? -5.236 8.648 -21.044 1.00 66.44 115 VAL A C 1
ATOM 869 O O . VAL A 1 115 ? -5.253 7.421 -20.924 1.00 6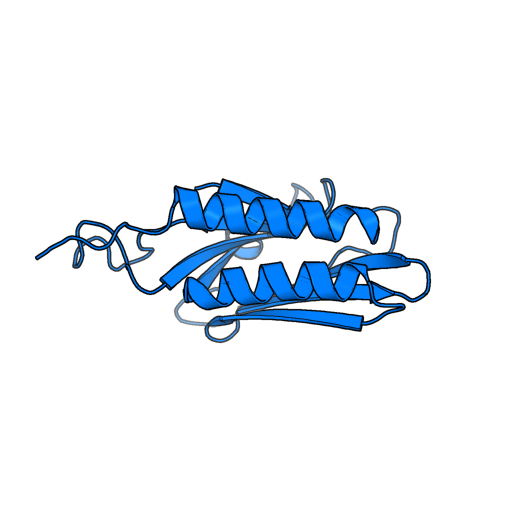6.44 115 VAL A O 1
ATOM 872 N N . GLN A 1 116 ? -4.985 9.489 -20.043 1.00 68.75 116 GLN A N 1
ATOM 873 C CA . GLN A 1 116 ? -4.870 9.049 -18.658 1.00 68.75 116 GLN A CA 1
ATOM 874 C C . GLN A 1 116 ? -6.264 9.030 -18.031 1.00 68.75 116 GLN A C 1
ATOM 876 O O . GLN A 1 116 ? -6.975 10.033 -18.061 1.00 68.75 116 GLN A O 1
ATOM 881 N N . VAL A 1 117 ? -6.649 7.882 -17.480 1.00 72.56 117 VAL A N 1
ATOM 882 C CA . VAL A 1 117 ? -7.855 7.720 -16.664 1.00 72.56 117 VAL A CA 1
ATOM 883 C C . VAL A 1 117 ? -7.407 7.410 -15.244 1.00 72.56 117 VAL A C 1
ATOM 885 O O . VAL A 1 117 ? -6.678 6.444 -15.038 1.00 72.56 117 VAL A O 1
ATOM 888 N N . ASP A 1 118 ? -7.835 8.209 -14.273 1.00 77.19 118 ASP A N 1
ATOM 889 C CA . ASP A 1 118 ? -7.508 7.967 -12.869 1.00 77.19 118 ASP A CA 1
ATOM 890 C C . ASP A 1 118 ? -8.553 7.038 -12.241 1.00 77.19 118 ASP A C 1
ATOM 892 O O . ASP A 1 118 ? -9.756 7.313 -12.252 1.00 77.19 118 ASP A O 1
ATOM 896 N N . VAL A 1 119 ? -8.088 5.918 -11.690 1.00 73.69 119 VAL A N 1
ATOM 897 C CA . VAL A 1 119 ? -8.906 4.936 -10.981 1.00 73.69 119 VAL A CA 1
ATOM 898 C C . VAL A 1 119 ? -8.715 5.143 -9.490 1.00 73.69 119 VAL A C 1
ATOM 900 O O . VAL A 1 119 ? -7.653 4.835 -8.955 1.00 73.69 119 VAL A O 1
ATOM 903 N N . ALA A 1 120 ? -9.748 5.640 -8.813 1.00 77.19 120 ALA A N 1
ATOM 904 C CA . ALA A 1 120 ? -9.796 5.705 -7.359 1.00 77.19 120 ALA A CA 1
ATOM 905 C C . ALA A 1 120 ? -10.570 4.504 -6.805 1.00 77.19 120 ALA A C 1
ATOM 907 O O . ALA A 1 120 ? -11.704 4.230 -7.206 1.00 77.19 120 ALA A O 1
ATOM 908 N N . ALA A 1 121 ? -9.969 3.805 -5.851 1.00 75.56 121 ALA A N 1
ATOM 909 C CA . ALA A 1 121 ? -10.580 2.694 -5.148 1.00 75.56 121 ALA A CA 1
ATOM 910 C C . ALA A 1 121 ? -10.320 2.787 -3.650 1.00 75.56 121 ALA A C 1
ATOM 912 O O . ALA A 1 121 ? -9.322 3.325 -3.186 1.00 75.56 121 ALA A O 1
ATOM 913 N N . GLY A 1 122 ? -11.228 2.223 -2.871 1.00 74.44 122 GLY A N 1
ATOM 914 C CA . GLY A 1 122 ? -11.041 2.056 -1.442 1.00 74.44 122 GLY A CA 1
ATOM 915 C C . GLY A 1 122 ? -11.943 0.953 -0.931 1.00 74.44 122 GLY A C 1
ATOM 916 O O . GLY A 1 122 ? -12.887 0.548 -1.614 1.00 74.44 122 GLY A O 1
ATOM 917 N N . THR A 1 123 ? -11.671 0.479 0.278 1.00 70.94 123 THR A N 1
ATOM 918 C CA . THR A 1 123 ? -12.543 -0.508 0.919 1.00 70.94 123 THR A CA 1
ATOM 919 C C . THR A 1 123 ? -13.935 0.104 1.121 1.00 70.94 123 THR A C 1
ATOM 921 O O . THR A 1 123 ? -14.055 1.154 1.770 1.00 70.94 123 THR A O 1
ATOM 924 N N . ARG A 1 124 ? -14.971 -0.514 0.527 1.00 57.66 124 ARG A N 1
ATOM 925 C CA . ARG A 1 124 ? -16.376 -0.092 0.673 1.00 57.66 124 ARG A CA 1
ATOM 926 C C . ARG A 1 124 ? -16.807 -0.183 2.140 1.00 57.66 124 ARG A C 1
ATOM 928 O O . ARG A 1 124 ? -16.236 -0.935 2.928 1.00 57.66 124 ARG A O 1
ATOM 935 N N . TRP A 1 125 ? -17.714 0.710 2.530 1.00 53.12 125 TRP A N 1
ATOM 936 C CA . TRP A 1 125 ? -18.054 0.954 3.929 1.00 53.12 125 TRP A CA 1
ATOM 937 C C . TRP A 1 125 ? -19.068 -0.072 4.440 1.00 53.12 125 TRP A C 1
ATOM 939 O O . TRP A 1 125 ? -20.239 0.228 4.638 1.00 53.12 125 TRP A O 1
ATOM 949 N N . ASP A 1 126 ? -18.596 -1.296 4.643 1.00 54.69 126 ASP A N 1
ATOM 950 C CA . ASP A 1 126 ? -19.374 -2.415 5.152 1.00 54.69 126 ASP A CA 1
ATOM 951 C C . ASP A 1 126 ? -18.434 -3.590 5.460 1.00 54.69 126 ASP A C 1
ATOM 953 O O . ASP A 1 126 ? -17.841 -4.176 4.571 1.00 54.69 126 ASP A O 1
ATOM 957 N N . TRP A 1 127 ? -18.291 -3.910 6.753 1.00 52.72 127 TRP A N 1
ATOM 958 C CA . TRP A 1 127 ? -17.784 -5.169 7.338 1.00 52.72 127 TRP A CA 1
ATOM 959 C C . TRP A 1 127 ? -16.350 -5.649 7.013 1.00 52.72 127 TRP A C 1
ATOM 961 O O . TRP A 1 127 ? -15.815 -6.439 7.783 1.00 52.72 127 TRP A O 1
ATOM 971 N N . HIS A 1 128 ? -15.679 -5.137 5.980 1.00 64.69 128 HIS A N 1
ATOM 972 C CA . HIS A 1 128 ? -14.396 -5.656 5.472 1.00 64.69 128 HIS A CA 1
ATOM 973 C C . HIS A 1 128 ? -13.150 -4.867 5.930 1.00 64.69 128 HIS A C 1
ATOM 975 O O . HIS A 1 128 ? -12.122 -4.852 5.254 1.00 64.69 128 HIS A O 1
ATOM 981 N N . PHE A 1 129 ? -13.223 -4.180 7.073 1.00 69.69 129 PHE A N 1
ATOM 982 C CA . PHE A 1 129 ? -12.098 -3.413 7.618 1.00 69.69 129 PHE A CA 1
ATOM 983 C C . PHE A 1 129 ? -11.122 -4.327 8.358 1.00 69.69 129 PHE A C 1
ATOM 985 O O . PHE A 1 129 ? -11.538 -5.130 9.190 1.00 69.69 129 PHE A O 1
ATOM 992 N N . GLY A 1 130 ? -9.820 -4.154 8.138 1.00 76.12 130 GLY A N 1
ATOM 993 C CA . GLY A 1 130 ? -8.840 -4.707 9.071 1.00 76.12 130 GLY A CA 1
ATOM 994 C C . GLY A 1 130 ? -8.775 -3.878 10.344 1.00 76.12 130 GLY A C 1
ATOM 995 O O . GLY A 1 130 ? -9.331 -2.781 10.435 1.00 76.12 130 GLY A O 1
ATOM 996 N N . THR A 1 131 ? -8.088 -4.405 11.343 1.00 88.12 131 THR A N 1
ATOM 997 C CA . THR A 1 131 ? -7.972 -3.774 12.656 1.00 88.12 131 THR A CA 1
ATOM 998 C C . THR A 1 131 ? -6.546 -3.303 12.896 1.00 88.12 131 THR A C 1
ATOM 1000 O O . THR A 1 131 ? -5.614 -3.738 12.217 1.00 88.12 131 THR A O 1
ATOM 1003 N N . ARG A 1 132 ? -6.362 -2.407 13.870 1.00 91.50 132 ARG A N 1
ATOM 1004 C CA . ARG A 1 132 ? -5.048 -1.917 14.316 1.00 91.50 132 ARG A CA 1
ATOM 1005 C C . ARG A 1 132 ? -4.021 -3.045 14.481 1.00 91.50 132 ARG A C 1
ATOM 1007 O O . ARG A 1 132 ? -2.863 -2.871 14.107 1.00 91.50 132 ARG A O 1
ATOM 1014 N N . GLU A 1 133 ? -4.450 -4.195 14.992 1.00 90.62 133 GLU A N 1
ATOM 1015 C CA . GLU A 1 133 ? -3.615 -5.372 15.249 1.00 90.62 133 GLU A CA 1
ATOM 1016 C C . GLU A 1 133 ? -3.022 -5.984 13.969 1.00 90.62 133 GLU A C 1
ATOM 1018 O O . GLU A 1 133 ? -1.994 -6.646 14.048 1.00 90.62 133 GLU A O 1
ATOM 1023 N N . ALA A 1 134 ? -3.597 -5.717 12.790 1.00 88.69 134 ALA A N 1
ATOM 1024 C CA . ALA A 1 134 ? -3.078 -6.187 11.503 1.00 88.69 134 ALA A CA 1
ATOM 1025 C C . ALA A 1 134 ? -1.926 -5.324 10.945 1.00 88.69 134 ALA A C 1
ATOM 1027 O O . ALA A 1 134 ? -1.197 -5.762 10.052 1.00 88.69 134 ALA A O 1
ATOM 1028 N N . LEU A 1 135 ? -1.736 -4.090 11.436 1.00 92.00 135 LEU A N 1
ATOM 1029 C CA . LEU A 1 135 ? -0.708 -3.172 10.916 1.00 92.00 135 LEU A CA 1
ATOM 1030 C C . LEU A 1 135 ? 0.731 -3.713 11.040 1.00 92.00 135 LEU A C 1
ATOM 1032 O O . LEU A 1 135 ? 1.486 -3.565 10.073 1.00 92.00 135 LEU A O 1
ATOM 1036 N N . PRO A 1 136 ? 1.145 -4.342 12.162 1.00 93.62 136 PRO A N 1
ATOM 1037 C CA . PRO A 1 136 ? 2.471 -4.949 12.269 1.00 93.62 136 PRO A CA 1
ATOM 1038 C C . PRO A 1 136 ? 2.708 -6.063 11.241 1.00 93.62 136 PRO A C 1
ATOM 1040 O O . PRO A 1 136 ? 3.784 -6.117 10.642 1.00 93.62 136 PRO A O 1
ATOM 1043 N N . ASP A 1 137 ? 1.704 -6.902 10.975 1.00 90.62 137 ASP A N 1
ATOM 1044 C CA . ASP A 1 137 ? 1.812 -7.996 10.003 1.00 90.62 137 ASP A CA 1
ATOM 1045 C C . ASP A 1 137 ? 1.919 -7.469 8.569 1.00 90.62 137 ASP A C 1
ATOM 1047 O O . ASP A 1 137 ? 2.757 -7.937 7.791 1.00 90.62 137 ASP A O 1
ATOM 1051 N N . LEU A 1 138 ? 1.153 -6.425 8.231 1.00 90.44 138 LEU A N 1
ATOM 1052 C CA . LEU A 1 138 ? 1.287 -5.717 6.954 1.00 90.44 138 LEU A CA 1
ATOM 1053 C C . LEU A 1 138 ? 2.700 -5.138 6.787 1.00 90.44 138 LEU A C 1
ATOM 1055 O O . LEU A 1 138 ? 3.343 -5.344 5.752 1.00 90.44 138 LEU A O 1
ATOM 1059 N N . ALA A 1 139 ? 3.227 -4.470 7.817 1.00 93.94 139 ALA A N 1
ATOM 1060 C CA . ALA A 1 139 ? 4.585 -3.932 7.805 1.00 93.94 139 ALA A CA 1
ATOM 1061 C C . ALA A 1 139 ? 5.646 -5.035 7.635 1.00 93.94 139 ALA A C 1
ATOM 1063 O O . ALA A 1 139 ? 6.588 -4.887 6.847 1.00 93.94 139 ALA A O 1
ATOM 1064 N N . ALA A 1 140 ? 5.494 -6.161 8.335 1.00 92.81 140 ALA A N 1
ATOM 1065 C CA . ALA A 1 140 ? 6.378 -7.314 8.213 1.00 92.81 140 ALA A CA 1
ATOM 1066 C C . ALA A 1 140 ? 6.329 -7.932 6.807 1.00 92.81 140 ALA A C 1
ATOM 1068 O O . ALA A 1 140 ? 7.383 -8.241 6.241 1.00 92.81 140 ALA A O 1
ATOM 1069 N N . GLY A 1 141 ? 5.136 -8.047 6.215 1.00 91.75 141 GLY A N 1
ATOM 1070 C CA . GLY A 1 141 ? 4.928 -8.531 4.851 1.00 91.75 141 GLY A CA 1
ATOM 1071 C C . GLY A 1 141 ? 5.650 -7.680 3.807 1.00 91.75 141 GLY A C 1
ATOM 1072 O O . GLY A 1 141 ? 6.360 -8.222 2.957 1.00 91.75 141 GLY A O 1
ATOM 1073 N N . ILE A 1 142 ? 5.560 -6.350 3.921 1.00 91.31 142 ILE A N 1
ATOM 1074 C CA . ILE A 1 142 ? 6.272 -5.412 3.038 1.00 91.31 142 ILE A CA 1
ATOM 1075 C C . ILE A 1 142 ? 7.786 -5.582 3.180 1.00 91.31 142 ILE A C 1
ATOM 1077 O O . ILE A 1 142 ? 8.489 -5.723 2.181 1.00 91.31 142 ILE A O 1
ATOM 1081 N N . ARG A 1 143 ? 8.312 -5.628 4.411 1.00 93.75 143 ARG A N 1
ATOM 1082 C CA . ARG A 1 143 ? 9.756 -5.824 4.632 1.00 93.75 143 ARG A CA 1
ATOM 1083 C C . ARG A 1 143 ? 10.251 -7.158 4.099 1.00 93.75 143 ARG A C 1
ATOM 1085 O O . ARG A 1 143 ? 11.351 -7.221 3.555 1.00 93.75 143 ARG A O 1
ATOM 1092 N N . ALA A 1 144 ? 9.465 -8.220 4.259 1.00 90.44 144 ALA A N 1
ATOM 1093 C CA . ALA A 1 144 ? 9.792 -9.522 3.700 1.00 90.44 144 ALA A CA 1
ATOM 1094 C C . ALA A 1 144 ? 9.886 -9.448 2.172 1.00 90.44 144 ALA A C 1
ATOM 1096 O O . ALA A 1 144 ? 10.896 -9.877 1.621 1.00 90.44 144 ALA A O 1
ATOM 1097 N N . ALA A 1 145 ? 8.912 -8.814 1.514 1.00 87.69 145 ALA A N 1
ATOM 1098 C CA . ALA A 1 145 ? 8.930 -8.618 0.068 1.00 87.69 145 ALA A CA 1
ATOM 1099 C C . ALA A 1 145 ? 10.138 -7.784 -0.399 1.00 87.69 145 ALA A C 1
ATOM 1101 O O . ALA A 1 145 ? 10.775 -8.126 -1.392 1.00 87.69 145 ALA A O 1
ATOM 1102 N N . VAL A 1 146 ? 10.507 -6.730 0.342 1.00 89.25 146 VAL A N 1
ATOM 1103 C CA . VAL A 1 146 ? 11.710 -5.933 0.048 1.00 89.25 146 VAL A CA 1
ATOM 1104 C C . VAL A 1 146 ? 12.980 -6.776 0.168 1.00 89.25 146 VAL A C 1
ATOM 1106 O O . VAL A 1 146 ? 13.823 -6.710 -0.719 1.00 89.25 146 VAL A O 1
ATOM 1109 N N . ARG A 1 147 ? 13.140 -7.574 1.231 1.00 89.50 147 ARG A N 1
ATOM 1110 C CA . ARG A 1 147 ? 14.320 -8.446 1.391 1.00 89.50 147 ARG A CA 1
ATOM 1111 C C . ARG A 1 147 ? 14.428 -9.497 0.290 1.00 89.50 147 ARG A C 1
ATOM 1113 O O . ARG A 1 147 ? 15.532 -9.814 -0.127 1.00 89.50 147 ARG A O 1
ATOM 1120 N N . GLU A 1 148 ? 13.295 -10.043 -0.132 1.00 87.44 148 GLU A N 1
ATOM 1121 C CA . GLU A 1 148 ? 13.221 -11.133 -1.105 1.00 87.44 148 GLU A CA 1
ATOM 1122 C C . GLU A 1 148 ? 13.463 -10.660 -2.542 1.00 87.44 148 GLU A C 1
ATOM 1124 O O . GLU A 1 148 ? 14.062 -11.378 -3.338 1.00 87.44 148 GLU A O 1
ATOM 1129 N N . HIS A 1 149 ? 12.984 -9.463 -2.890 1.00 84.75 149 HIS A N 1
ATOM 1130 C CA . HIS A 1 149 ? 12.961 -9.010 -4.280 1.00 84.75 149 HIS A CA 1
ATOM 1131 C C . HIS A 1 149 ? 13.893 -7.856 -4.595 1.00 84.75 149 HIS A C 1
ATOM 1133 O O . HIS A 1 149 ? 14.175 -7.654 -5.771 1.00 84.75 149 HIS A O 1
ATOM 1139 N N . ARG A 1 150 ? 14.386 -7.103 -3.608 1.00 83.56 150 ARG A N 1
ATOM 1140 C CA . ARG A 1 150 ? 15.355 -6.045 -3.892 1.00 83.56 150 ARG A CA 1
ATOM 1141 C C . ARG A 1 150 ? 16.604 -6.672 -4.523 1.00 83.56 150 ARG A C 1
ATOM 1143 O O . ARG A 1 150 ? 17.222 -7.518 -3.872 1.00 83.56 150 ARG A O 1
ATOM 1150 N N . PRO A 1 151 ? 17.017 -6.241 -5.729 1.00 77.06 151 PRO A N 1
ATOM 1151 C CA . PRO A 1 151 ? 18.244 -6.735 -6.330 1.00 77.06 151 PRO A CA 1
ATOM 1152 C C . PRO A 1 151 ? 19.410 -6.477 -5.374 1.00 77.06 151 PRO A C 1
ATOM 1154 O O . PRO A 1 151 ? 19.554 -5.371 -4.836 1.00 77.06 151 PRO A O 1
ATOM 1157 N N . GLY A 1 152 ? 20.229 -7.501 -5.129 1.00 71.75 152 GLY A N 1
ATOM 1158 C CA . GLY A 1 152 ? 21.501 -7.306 -4.441 1.00 71.75 152 GLY A CA 1
ATOM 1159 C C . GLY A 1 152 ? 22.330 -6.276 -5.208 1.00 71.75 152 GLY A C 1
ATOM 1160 O O . GLY A 1 152 ? 22.202 -6.168 -6.428 1.00 71.75 152 GLY A O 1
ATOM 1161 N N . ARG A 1 153 ? 23.180 -5.502 -4.516 1.00 55.66 153 ARG A N 1
ATOM 1162 C CA . ARG A 1 153 ? 24.221 -4.738 -5.219 1.00 55.66 153 ARG A CA 1
ATOM 1163 C C . ARG A 1 153 ? 24.980 -5.747 -6.080 1.00 55.66 153 ARG A C 1
ATOM 1165 O O . ARG A 1 153 ? 25.652 -6.607 -5.515 1.00 55.66 153 ARG A O 1
ATOM 1172 N N . LEU A 1 154 ? 24.864 -5.644 -7.403 1.00 48.16 154 LEU A N 1
ATOM 1173 C CA . LEU A 1 154 ? 25.877 -6.197 -8.290 1.00 48.16 154 LEU A CA 1
ATOM 1174 C C . LEU A 1 154 ? 27.183 -5.557 -7.816 1.00 48.16 154 LEU A C 1
ATOM 1176 O O . LEU A 1 154 ? 27.329 -4.333 -7.866 1.00 48.16 154 LEU A O 1
ATOM 1180 N N . GLN A 1 155 ? 28.041 -6.358 -7.184 1.00 37.28 155 GLN A N 1
ATOM 1181 C CA . GLN A 1 155 ? 29.396 -5.912 -6.906 1.00 37.28 155 GLN A CA 1
ATOM 1182 C C . GLN A 1 155 ? 30.054 -5.653 -8.269 1.00 37.28 155 GLN A C 1
ATOM 1184 O O . GLN A 1 155 ? 29.821 -6.451 -9.182 1.00 37.28 155 GLN A O 1
ATOM 1189 N N . PRO A 1 156 ? 30.760 -4.522 -8.430 1.00 43.88 156 PRO A N 1
ATOM 1190 C CA . PRO A 1 156 ? 31.520 -4.257 -9.644 1.00 43.88 156 PRO A CA 1
ATOM 1191 C C . PRO A 1 156 ? 32.593 -5.324 -9.875 1.00 43.88 156 PRO A C 1
ATOM 1193 O O . PRO A 1 156 ? 33.092 -5.886 -8.870 1.00 43.88 156 PRO A O 1
#

Foldseek 3Di:
DAWQWAFDPDFIKIWDWAFADPPCCVVDVQHDLFWIKIKIAGHDPPPPPDSQLGIAIFIDGLVLLLVQLVVLVVCLVDLWDKDKDDRDPQWIWMWTADNVQWIKIKIWHWGDDPDTDIDIGIRPDDDTTDGSVCSNVSSVSSVVSSVVHNGDPPDD

Sequence (156 aa):
MRRVVFFEPPYGIGLAVAAGSGRSWMEQPGGDPVHAHLHVDVEGPATVPEVRLRSGTGFVRWPDLNRFAAALEKLARAEQGSVELAAGPGFSLTVLLRADGRLRAETTFGIGHHVQVDVAAGTRWDWHFGTREALPDLAAGIRAAVREHRPGRLQP

pLDDT: mean 77.08, std 15.84, range [37.28, 97.44]

Radius of gyration: 15.9 Å; chains: 1; bounding box: 51×22×43 Å